Protein AF-A0A6C1E3Z1-F1 (afdb_monomer_lite)

Structure (mmCIF, N/CA/C/O backbone):
data_AF-A0A6C1E3Z1-F1
#
_entry.id   AF-A0A6C1E3Z1-F1
#
loop_
_atom_site.group_PDB
_atom_site.id
_atom_site.type_symbol
_atom_site.label_atom_id
_atom_site.label_alt_id
_atom_site.label_comp_id
_atom_site.label_asym_id
_atom_site.label_entity_id
_atom_site.label_seq_id
_atom_site.pdbx_PDB_ins_code
_atom_site.Cartn_x
_atom_site.Cartn_y
_atom_site.Cartn_z
_atom_site.occupancy
_atom_site.B_iso_or_equiv
_atom_site.auth_seq_id
_atom_site.auth_comp_id
_atom_site.auth_asym_id
_atom_site.auth_atom_id
_atom_site.pdbx_PDB_model_num
ATOM 1 N N . MET A 1 1 ? -4.375 -28.258 7.878 1.00 32.72 1 MET A N 1
ATOM 2 C CA . MET A 1 1 ? -5.030 -28.454 6.568 1.00 32.72 1 MET A CA 1
ATOM 3 C C . MET A 1 1 ? -4.868 -27.137 5.831 1.00 32.72 1 MET A C 1
ATOM 5 O O . MET A 1 1 ? -5.562 -26.192 6.166 1.00 32.72 1 MET A O 1
ATOM 9 N N . TYR A 1 2 ? -3.839 -27.027 4.990 1.00 33.44 2 TYR A N 1
ATOM 10 C CA . TYR A 1 2 ? -3.476 -25.780 4.311 1.00 33.44 2 TYR A CA 1
ATOM 11 C C . TYR A 1 2 ? -4.312 -25.644 3.038 1.00 33.44 2 TYR A C 1
ATOM 13 O O . TYR A 1 2 ? -4.366 -26.584 2.247 1.00 33.44 2 TYR A O 1
ATOM 21 N N . ILE A 1 3 ? -4.979 -24.505 2.865 1.00 37.47 3 ILE A N 1
ATOM 22 C CA . ILE A 1 3 ? -5.710 -24.176 1.640 1.00 37.47 3 ILE A CA 1
ATOM 23 C C . ILE A 1 3 ? -4.805 -23.243 0.832 1.00 37.47 3 ILE A C 1
ATOM 25 O O . ILE A 1 3 ? -4.654 -22.077 1.175 1.00 37.47 3 ILE A O 1
ATOM 29 N N . GLN A 1 4 ? -4.151 -23.779 -0.202 1.00 34.06 4 GLN A N 1
ATOM 30 C CA . GLN A 1 4 ? -3.426 -22.987 -1.198 1.00 34.06 4 GLN A CA 1
ATOM 31 C C . GLN A 1 4 ? -4.448 -22.321 -2.127 1.00 34.06 4 GLN A C 1
ATOM 33 O O . GLN A 1 4 ? -5.070 -23.002 -2.942 1.00 34.06 4 GLN A O 1
ATOM 38 N N . ASN A 1 5 ? -4.626 -21.006 -2.010 1.00 35.25 5 ASN A N 1
ATOM 39 C CA . ASN A 1 5 ? -5.404 -20.229 -2.973 1.00 35.25 5 ASN A CA 1
ATOM 40 C C . ASN A 1 5 ? -4.463 -19.709 -4.072 1.00 35.25 5 ASN A C 1
ATOM 42 O O . ASN A 1 5 ? -3.762 -18.721 -3.894 1.00 35.25 5 ASN A O 1
ATOM 46 N N . ASP A 1 6 ? -4.431 -20.424 -5.198 1.00 34.84 6 ASP A N 1
ATOM 47 C CA . ASP A 1 6 ? -3.667 -20.098 -6.411 1.00 34.84 6 ASP A CA 1
ATOM 48 C C . ASP A 1 6 ? -4.424 -19.016 -7.215 1.00 34.84 6 ASP A C 1
ATOM 50 O O . ASP A 1 6 ? -5.354 -19.324 -7.967 1.00 34.84 6 ASP A O 1
ATOM 54 N N . VAL A 1 7 ? -4.091 -17.732 -7.025 1.00 41.97 7 VAL A N 1
ATOM 55 C CA . VAL A 1 7 ? -4.679 -16.625 -7.805 1.00 41.97 7 VAL A CA 1
ATOM 56 C C . VAL A 1 7 ? -3.936 -16.499 -9.137 1.00 41.97 7 VAL A C 1
ATOM 58 O O . VAL A 1 7 ? -2.837 -15.959 -9.230 1.00 41.97 7 VAL A O 1
ATOM 61 N N . ARG A 1 8 ? -4.553 -17.029 -10.199 1.00 35.41 8 ARG A N 1
ATOM 62 C CA . ARG A 1 8 ? -4.007 -17.029 -11.564 1.00 35.41 8 ARG A CA 1
ATOM 63 C C . ARG A 1 8 ? -4.462 -15.802 -12.345 1.00 35.41 8 ARG A C 1
ATOM 65 O O . ARG A 1 8 ? -5.536 -15.823 -12.945 1.00 35.41 8 ARG A O 1
ATOM 72 N N . THR A 1 9 ? -3.615 -14.784 -12.441 1.00 45.78 9 THR A N 1
ATOM 73 C CA . THR A 1 9 ? -3.852 -13.659 -13.360 1.00 45.78 9 THR A CA 1
ATOM 74 C C . THR A 1 9 ? -3.074 -13.882 -14.658 1.00 45.78 9 THR A C 1
ATOM 76 O O . THR A 1 9 ? -1.846 -13.926 -14.674 1.00 45.78 9 THR A O 1
ATOM 79 N N . GLN A 1 10 ? -3.798 -14.091 -15.763 1.00 36.34 10 GLN A N 1
ATOM 80 C CA . GLN A 1 10 ? -3.224 -14.330 -17.091 1.00 36.34 10 GLN A CA 1
ATOM 81 C C . GLN A 1 10 ? -3.030 -12.999 -17.823 1.00 36.34 10 GLN A C 1
ATO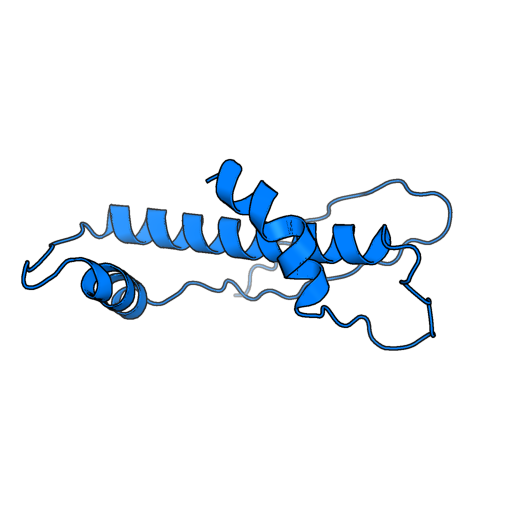M 83 O O . GLN A 1 10 ? -4.009 -12.347 -18.179 1.00 36.34 10 GLN A O 1
ATOM 88 N N . ILE A 1 11 ? -1.780 -12.624 -18.096 1.00 42.59 11 ILE A N 1
ATOM 89 C CA . ILE A 1 11 ? -1.441 -11.452 -18.911 1.00 42.59 11 ILE A CA 1
ATOM 90 C C . ILE A 1 11 ? -0.920 -11.946 -20.265 1.00 42.59 11 ILE A C 1
ATOM 92 O O . ILE A 1 11 ? 0.097 -12.636 -20.344 1.00 42.59 11 ILE A O 1
ATOM 96 N N . ASN A 1 12 ? -1.647 -11.643 -21.344 1.00 38.00 12 ASN A N 1
ATOM 97 C CA . ASN A 1 12 ? -1.237 -11.975 -22.708 1.00 38.00 12 ASN A CA 1
ATOM 98 C C . ASN A 1 12 ? -0.224 -10.939 -23.208 1.00 38.00 12 ASN A C 1
ATOM 100 O O . ASN A 1 12 ? -0.598 -9.942 -23.818 1.00 38.00 12 ASN A O 1
ATOM 104 N N . ALA A 1 13 ? 1.061 -11.212 -22.995 1.00 41.38 13 ALA A N 1
ATOM 105 C CA . ALA A 1 13 ? 2.144 -10.608 -23.759 1.00 41.38 13 ALA A CA 1
ATOM 106 C C . ALA A 1 13 ? 2.810 -11.704 -24.600 1.00 41.38 13 ALA A C 1
ATOM 108 O O . ALA A 1 13 ? 3.104 -12.803 -24.121 1.00 41.38 13 ALA A O 1
ATOM 109 N N . GLY A 1 14 ? 2.975 -11.442 -25.895 1.00 39.78 14 GLY A N 1
ATOM 110 C CA . GLY A 1 14 ? 3.571 -12.384 -26.829 1.00 39.78 14 GLY A CA 1
ATOM 111 C C . GLY A 1 14 ? 4.940 -12.875 -26.352 1.00 39.78 14 GLY A C 1
ATOM 112 O O . GLY A 1 14 ? 5.863 -12.092 -26.190 1.00 39.78 14 GLY A O 1
ATOM 113 N N . ARG A 1 15 ? 5.066 -14.204 -26.240 1.00 41.16 15 ARG A N 1
ATOM 114 C CA . ARG A 1 15 ? 6.328 -14.965 -26.264 1.00 41.16 15 ARG A CA 1
ATOM 115 C C . ARG A 1 15 ? 7.246 -14.863 -25.027 1.00 41.16 15 ARG A C 1
ATOM 117 O O . ARG A 1 15 ? 8.426 -14.586 -25.161 1.00 41.16 15 ARG A O 1
ATOM 124 N N . LYS A 1 16 ? 6.736 -15.273 -23.866 1.00 35.19 16 LYS A N 1
ATOM 125 C CA . LYS A 1 16 ? 7.285 -16.303 -22.945 1.00 35.19 16 LYS A CA 1
ATOM 126 C C . LYS A 1 16 ? 6.471 -16.209 -21.655 1.00 35.19 16 LYS A C 1
ATOM 128 O O . LYS A 1 16 ? 6.330 -15.138 -21.083 1.00 35.19 16 LYS A O 1
ATOM 133 N N . ARG A 1 17 ? 5.866 -17.323 -21.243 1.00 35.56 17 ARG A N 1
ATOM 134 C CA . ARG A 1 17 ? 5.101 -17.397 -19.994 1.00 35.56 17 ARG A CA 1
ATOM 135 C C . ARG A 1 17 ? 6.092 -17.566 -18.852 1.00 35.56 17 ARG A C 1
ATOM 137 O O . ARG A 1 17 ? 6.529 -18.685 -18.607 1.00 35.56 17 ARG A O 1
ATOM 144 N N . GLU A 1 18 ? 6.440 -16.477 -18.187 1.00 37.78 18 GLU A N 1
ATOM 145 C CA . GLU A 1 18 ? 7.117 -16.538 -16.895 1.00 37.78 18 GLU A CA 1
ATOM 146 C C . GLU A 1 18 ? 6.077 -16.296 -15.807 1.00 37.78 18 GLU A C 1
ATOM 148 O O . GLU A 1 18 ? 5.507 -15.216 -15.663 1.00 37.78 18 GLU A O 1
ATOM 153 N N . THR A 1 19 ? 5.747 -17.375 -15.102 1.00 36.66 19 THR A N 1
ATOM 154 C CA . THR A 1 19 ? 4.888 -17.348 -13.923 1.00 36.66 19 THR A CA 1
ATOM 155 C C . THR A 1 19 ? 5.732 -16.829 -12.769 1.00 36.66 19 THR A C 1
ATOM 157 O O . THR A 1 19 ? 6.493 -17.585 -12.173 1.00 36.66 19 THR A O 1
ATOM 160 N N . ILE A 1 20 ? 5.635 -15.535 -12.477 1.00 43.81 20 ILE A N 1
ATOM 161 C CA . ILE A 1 20 ? 6.240 -14.970 -11.271 1.00 43.81 20 ILE A CA 1
ATOM 162 C C . ILE A 1 20 ? 5.256 -15.234 -10.132 1.00 43.81 20 ILE A C 1
ATOM 164 O O . ILE A 1 20 ? 4.262 -14.526 -9.985 1.00 43.81 20 ILE A O 1
ATOM 168 N N . SER A 1 21 ? 5.496 -16.295 -9.361 1.00 39.91 21 SER A N 1
ATOM 169 C CA . SER A 1 21 ? 4.814 -16.486 -8.083 1.00 39.91 21 SER A CA 1
ATOM 170 C C . SER A 1 21 ? 5.434 -15.524 -7.075 1.00 39.91 21 SER A C 1
ATOM 172 O O . SER A 1 21 ? 6.527 -15.773 -6.563 1.00 39.91 21 SER A O 1
ATOM 174 N N . VAL A 1 22 ? 4.759 -14.413 -6.796 1.00 47.53 22 VAL A N 1
ATOM 175 C CA . VAL A 1 22 ? 5.077 -13.616 -5.613 1.00 47.53 22 VAL A CA 1
ATOM 176 C C . VAL A 1 22 ? 4.487 -14.376 -4.429 1.00 47.53 22 VAL A C 1
ATOM 178 O O . VAL A 1 22 ? 3.284 -14.333 -4.187 1.00 47.53 22 VAL A O 1
ATOM 181 N N . CYS A 1 23 ? 5.321 -15.151 -3.735 1.00 41.66 23 CYS A N 1
ATOM 182 C CA . CYS A 1 23 ? 4.948 -15.774 -2.469 1.00 41.66 23 CYS A CA 1
ATOM 183 C C . CYS A 1 23 ? 4.890 -14.683 -1.395 1.00 41.66 23 CYS A C 1
ATOM 185 O O . CYS A 1 23 ? 5.828 -14.519 -0.620 1.00 41.66 23 CYS A O 1
ATOM 187 N N . MET A 1 24 ? 3.815 -13.902 -1.381 1.00 49.94 24 MET A N 1
ATOM 188 C CA . MET A 1 24 ? 3.430 -13.158 -0.192 1.00 49.94 24 MET A CA 1
ATOM 189 C C . MET A 1 24 ? 2.572 -14.104 0.642 1.00 49.94 24 MET A C 1
ATOM 191 O O . MET A 1 24 ? 1.397 -14.306 0.345 1.00 49.94 24 MET A O 1
ATOM 195 N N . ASP A 1 25 ? 3.184 -14.741 1.647 1.00 51.94 25 ASP A N 1
ATOM 196 C CA . ASP A 1 25 ? 2.409 -15.268 2.776 1.00 51.94 25 ASP A CA 1
ATOM 197 C C . ASP A 1 25 ? 1.474 -14.146 3.254 1.00 51.94 25 ASP A C 1
ATOM 199 O O . ASP A 1 25 ? 1.898 -12.990 3.258 1.00 51.94 25 ASP A O 1
ATOM 203 N N . GLU A 1 26 ? 0.223 -14.468 3.611 1.00 58.44 26 GLU A N 1
ATOM 204 C CA . GLU A 1 26 ? -0.768 -13.511 4.139 1.00 58.44 26 GLU A CA 1
ATOM 205 C C . GLU A 1 26 ? -0.101 -12.612 5.196 1.00 58.44 26 GLU A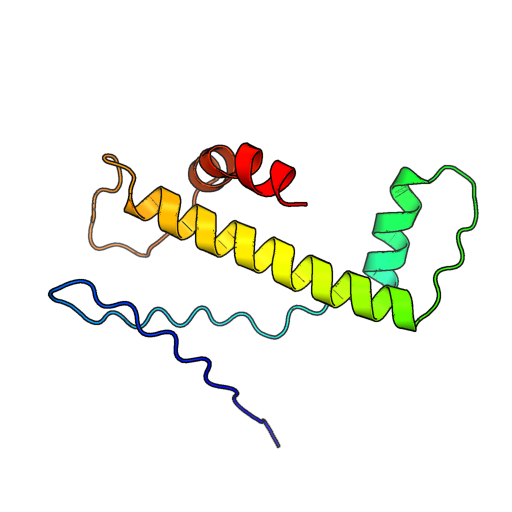 C 1
ATOM 207 O O . GLU A 1 26 ? 0.092 -13.011 6.349 1.00 58.44 26 GLU A O 1
ATOM 212 N N . MET A 1 27 ? 0.313 -11.404 4.797 1.00 62.31 27 MET A N 1
ATOM 213 C CA . MET A 1 27 ? 1.106 -10.514 5.640 1.00 62.31 27 MET A CA 1
ATOM 214 C C . MET A 1 27 ? 0.168 -9.710 6.533 1.00 62.31 27 MET A C 1
ATOM 216 O O . MET A 1 27 ? 0.147 -8.486 6.504 1.00 62.31 27 MET A O 1
ATOM 220 N N . MET A 1 28 ? -0.607 -10.397 7.370 1.00 74.00 28 MET A N 1
ATOM 221 C CA . MET A 1 28 ? -1.465 -9.708 8.321 1.00 74.00 28 MET A CA 1
ATOM 222 C C . MET A 1 28 ? -0.606 -9.103 9.433 1.00 74.00 28 MET A C 1
ATOM 224 O O . MET A 1 28 ? -0.190 -9.788 10.371 1.00 74.00 28 MET A O 1
ATOM 228 N N . LEU A 1 29 ? -0.357 -7.795 9.345 1.00 84.00 29 LEU A N 1
ATOM 229 C CA . LEU A 1 29 ? 0.190 -7.016 10.455 1.00 84.00 29 LEU A CA 1
ATOM 230 C C . LEU A 1 29 ? -0.627 -7.284 11.723 1.00 84.00 29 LEU A C 1
ATOM 232 O O . LEU A 1 29 ? -1.859 -7.271 11.684 1.00 84.00 29 LEU A O 1
ATOM 236 N N . SER A 1 30 ? 0.042 -7.521 12.855 1.00 89.88 30 SER A N 1
ATOM 237 C CA . SER A 1 30 ? -0.670 -7.785 14.107 1.00 89.88 30 SER A CA 1
ATOM 238 C C . SER A 1 30 ? -1.540 -6.590 14.499 1.00 89.88 30 SER A C 1
ATOM 240 O O . SER A 1 30 ? -1.227 -5.433 14.199 1.00 89.88 30 SER A O 1
ATOM 242 N N . LYS A 1 31 ? -2.649 -6.865 15.192 1.00 86.62 31 LYS A N 1
ATOM 243 C CA . LYS A 1 31 ? -3.563 -5.812 15.653 1.00 86.62 31 LYS A CA 1
ATOM 244 C C . LYS A 1 31 ? -2.832 -4.790 16.519 1.00 86.62 31 LYS A C 1
ATOM 246 O O . LYS A 1 31 ? -3.053 -3.591 16.384 1.00 86.62 31 LYS A O 1
ATOM 251 N N . GLU A 1 32 ? -1.934 -5.274 17.371 1.00 87.44 32 GLU A N 1
ATOM 252 C CA . GLU A 1 32 ? -1.110 -4.464 18.260 1.00 87.44 32 GLU A CA 1
ATOM 253 C C . GLU A 1 32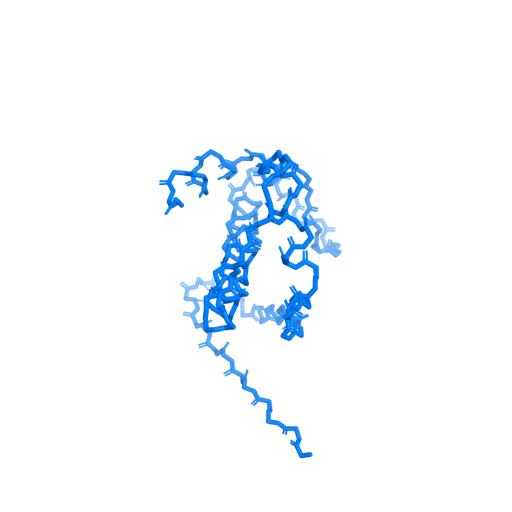 ? -0.205 -3.522 17.462 1.00 87.44 32 GLU A C 1
ATOM 255 O O . GLU A 1 32 ? -0.141 -2.337 17.777 1.00 87.44 32 GLU A O 1
ATOM 260 N N . ALA A 1 33 ? 0.429 -4.010 16.388 1.00 89.69 33 ALA A N 1
ATOM 261 C CA . ALA A 1 33 ? 1.283 -3.190 15.534 1.00 89.69 33 ALA A CA 1
ATOM 262 C C . ALA A 1 33 ? 0.493 -2.075 14.835 1.00 89.69 33 ALA A C 1
ATOM 264 O O . ALA A 1 33 ? 0.957 -0.940 14.769 1.00 89.69 33 ALA A O 1
ATOM 265 N N . ILE A 1 34 ? -0.720 -2.367 14.360 1.00 89.38 34 ILE A N 1
ATOM 266 C CA . ILE A 1 34 ? -1.583 -1.357 13.734 1.00 89.38 34 ILE A CA 1
ATOM 267 C C . ILE A 1 34 ? -2.003 -0.294 14.744 1.00 89.38 34 ILE A C 1
ATOM 269 O O . ILE A 1 34 ? -1.921 0.896 14.444 1.00 89.38 34 ILE A O 1
ATOM 273 N N . ILE A 1 35 ? -2.420 -0.695 15.947 1.00 87.50 35 ILE A N 1
ATOM 274 C CA . ILE A 1 35 ? -2.776 0.255 17.007 1.00 87.50 35 ILE A CA 1
ATOM 275 C C . ILE A 1 35 ? -1.576 1.147 17.341 1.00 87.50 35 ILE A C 1
ATOM 277 O O . ILE A 1 35 ? -1.742 2.363 17.445 1.00 87.50 35 ILE A O 1
ATOM 281 N N . GLU A 1 36 ? -0.381 0.568 17.463 1.00 88.00 36 GLU A N 1
ATOM 282 C CA . GLU A 1 36 ? 0.855 1.298 17.746 1.00 88.00 36 GLU A CA 1
ATOM 283 C C . GLU A 1 36 ? 1.159 2.326 16.642 1.00 88.00 36 GLU A C 1
ATOM 285 O O . GLU A 1 36 ? 1.299 3.514 16.931 1.00 88.00 36 GLU A O 1
ATOM 290 N N . ILE A 1 37 ? 1.176 1.904 15.370 1.00 88.69 37 ILE A N 1
ATOM 291 C CA . ILE A 1 37 ? 1.436 2.770 14.204 1.00 88.69 37 ILE A CA 1
ATOM 292 C C . ILE A 1 37 ? 0.428 3.923 14.139 1.00 88.69 37 ILE A C 1
ATOM 294 O O . ILE A 1 37 ? 0.804 5.080 13.947 1.00 88.69 37 ILE A O 1
ATOM 298 N N . LEU A 1 38 ? -0.860 3.631 14.329 1.00 86.12 38 LEU A N 1
ATOM 299 C CA . LEU A 1 38 ? -1.905 4.653 14.294 1.00 86.12 38 LEU A CA 1
ATOM 300 C C . LEU A 1 38 ? -1.796 5.612 15.483 1.00 86.12 38 LEU A C 1
ATOM 302 O O . LEU A 1 38 ? -2.096 6.797 15.350 1.00 86.12 38 LEU A O 1
ATOM 306 N N . SER A 1 39 ? -1.348 5.138 16.643 1.00 84.94 39 SER A N 1
ATOM 307 C CA . SER A 1 39 ? -1.224 5.963 17.849 1.00 84.94 39 SER A CA 1
ATOM 308 C C . SER A 1 39 ? -0.042 6.934 17.788 1.00 84.94 39 SER A C 1
ATOM 310 O O . SER A 1 39 ? -0.125 8.012 18.376 1.00 84.94 39 SER A O 1
ATOM 312 N N . GLN A 1 40 ? 1.014 6.622 17.024 1.00 83.75 40 GLN A N 1
ATOM 313 C CA . GLN A 1 40 ? 2.207 7.476 16.888 1.00 83.75 40 GLN A CA 1
ATOM 314 C C . GLN A 1 40 ? 1.892 8.898 16.395 1.00 83.75 40 GLN A C 1
ATOM 316 O O . GLN A 1 40 ? 2.524 9.856 16.836 1.00 83.75 40 GLN A O 1
ATOM 321 N N . ASN A 1 41 ? 0.893 9.056 15.522 1.00 76.12 41 ASN A N 1
ATOM 322 C CA . ASN A 1 41 ? 0.567 10.346 14.901 1.00 76.12 41 ASN A CA 1
ATOM 323 C C . ASN A 1 41 ? -0.557 11.122 15.608 1.00 76.12 41 ASN A C 1
ATOM 325 O O . ASN A 1 41 ? -0.855 12.256 15.237 1.00 76.12 41 ASN A O 1
ATOM 329 N N . ASN A 1 42 ? -1.195 10.542 16.628 1.00 67.19 42 ASN A N 1
ATOM 330 C CA . ASN A 1 42 ? -2.450 11.066 17.175 1.00 67.19 42 ASN A CA 1
ATOM 331 C C . ASN A 1 42 ? -2.303 11.958 18.421 1.00 67.19 42 ASN A C 1
ATOM 333 O O . ASN A 1 42 ? -3.303 12.423 18.986 1.00 67.19 42 ASN A O 1
ATOM 337 N N . GLY A 1 43 ? -1.065 12.259 18.830 1.00 60.19 43 GLY A N 1
ATOM 338 C CA . GLY A 1 43 ? -0.786 12.985 20.070 1.00 60.19 43 GLY A CA 1
ATOM 339 C C . GLY A 1 43 ? -1.354 12.246 21.286 1.00 60.19 43 GLY A C 1
ATOM 340 O O . GLY A 1 43 ? -1.826 11.122 21.179 1.00 60.19 43 GLY A O 1
ATOM 341 N N . SER A 1 44 ? -1.339 12.863 22.464 1.00 56.03 44 SER A N 1
ATOM 342 C CA . SER A 1 44 ? -1.682 12.259 23.768 1.00 56.03 44 SER A CA 1
ATOM 343 C C . SER A 1 44 ? -3.134 11.748 23.935 1.00 56.03 44 SER A C 1
ATOM 345 O O . SER A 1 44 ? -3.617 11.602 25.060 1.00 56.03 44 SER A O 1
ATOM 347 N N . LYS A 1 45 ? -3.877 11.525 22.848 1.00 65.00 45 LYS A N 1
ATOM 348 C CA . LYS A 1 45 ? -5.247 11.022 22.841 1.00 65.00 45 LYS A CA 1
ATOM 349 C C . LYS A 1 45 ? -5.238 9.497 22.781 1.00 65.00 45 LYS A C 1
ATOM 351 O O . LYS A 1 45 ? -4.837 8.906 21.787 1.00 65.00 45 LYS A O 1
ATOM 356 N N . ASN A 1 46 ? -5.767 8.870 23.830 1.00 67.12 46 ASN A N 1
ATOM 357 C CA . ASN A 1 46 ? -6.117 7.451 23.812 1.00 67.12 46 ASN A CA 1
ATOM 358 C C . ASN A 1 46 ? -7.252 7.220 22.804 1.00 67.12 46 ASN A C 1
ATOM 360 O O . ASN A 1 46 ? -8.426 7.414 23.128 1.00 67.12 46 ASN A O 1
ATOM 364 N N . ILE A 1 47 ? -6.904 6.831 21.581 1.00 74.31 47 ILE A N 1
ATOM 365 C CA . ILE A 1 47 ? -7.877 6.420 20.572 1.00 74.31 47 ILE A CA 1
ATOM 366 C C . ILE A 1 47 ? -8.245 4.963 20.829 1.00 74.31 47 ILE A C 1
ATOM 368 O O . ILE A 1 47 ? -7.384 4.105 20.990 1.00 74.31 47 ILE A O 1
ATOM 372 N N . LYS A 1 48 ? -9.549 4.688 20.869 1.00 83.25 48 LYS A N 1
ATOM 373 C CA . LYS A 1 48 ? -10.083 3.327 20.881 1.00 83.25 48 LYS A CA 1
ATOM 374 C C . LYS A 1 48 ? -10.579 3.007 19.480 1.00 83.25 48 LYS A C 1
ATOM 376 O O . LYS A 1 48 ? -11.479 3.681 18.988 1.00 83.25 48 LYS A O 1
ATOM 381 N N . ILE A 1 49 ? -9.988 1.996 18.858 1.00 85.12 49 ILE A N 1
ATOM 382 C CA . ILE A 1 49 ? -10.365 1.512 17.529 1.00 85.12 49 ILE A CA 1
ATOM 383 C C . ILE A 1 49 ? -11.124 0.202 17.726 1.00 85.12 49 ILE A C 1
ATOM 385 O O . ILE A 1 49 ? -10.678 -0.661 18.479 1.00 85.12 49 ILE A O 1
ATOM 389 N N . ALA A 1 50 ? -12.290 0.072 17.097 1.00 91.62 50 ALA A N 1
ATOM 390 C CA . ALA A 1 50 ? -13.063 -1.163 17.153 1.00 91.62 50 ALA A CA 1
ATOM 391 C C . ALA A 1 50 ? -12.347 -2.290 16.391 1.00 91.62 50 ALA A C 1
ATOM 393 O O . ALA A 1 50 ? -11.718 -2.046 15.363 1.00 91.62 50 ALA A O 1
ATOM 394 N N . ASP A 1 51 ? -12.490 -3.531 16.860 1.00 88.88 51 ASP A N 1
ATOM 395 C CA . ASP A 1 51 ? -11.843 -4.704 16.258 1.00 88.88 51 ASP A CA 1
ATOM 396 C C . ASP A 1 51 ? -12.164 -4.879 14.767 1.00 88.88 51 ASP A C 1
ATOM 398 O O . ASP A 1 51 ? -11.282 -5.206 13.977 1.00 88.88 51 ASP A O 1
ATOM 402 N N . GLU A 1 52 ? -13.410 -4.625 14.366 1.00 93.00 52 GLU A N 1
ATOM 403 C CA . GLU A 1 52 ? -13.839 -4.680 12.963 1.00 93.00 52 GLU A CA 1
ATOM 404 C C . GLU A 1 52 ? -13.119 -3.647 12.086 1.00 93.00 52 GLU A C 1
ATOM 406 O O . GLU A 1 52 ? -12.790 -3.924 10.934 1.00 93.00 52 GLU A O 1
ATOM 411 N N . VAL A 1 53 ? -12.806 -2.475 12.646 1.00 92.75 53 VAL A N 1
ATOM 412 C CA . VAL A 1 53 ? -12.063 -1.421 11.951 1.00 92.75 53 VAL A CA 1
ATOM 413 C C . VAL A 1 53 ? -10.601 -1.820 11.803 1.00 92.75 53 VAL A C 1
ATOM 415 O O . VAL A 1 53 ? -10.025 -1.602 10.743 1.00 92.75 53 VAL A O 1
ATOM 418 N N . ILE A 1 54 ? -10.013 -2.474 12.810 1.00 91.00 54 ILE A N 1
ATOM 419 C CA . ILE A 1 54 ? -8.646 -3.004 12.714 1.00 91.00 54 ILE A CA 1
ATOM 420 C C . ILE A 1 54 ? -8.547 -4.032 11.580 1.00 91.00 54 ILE A C 1
ATOM 422 O O . ILE A 1 54 ? -7.619 -3.949 10.782 1.00 91.00 54 ILE A O 1
ATOM 426 N N . LEU A 1 55 ? -9.521 -4.941 11.455 1.00 90.31 55 LEU A N 1
ATOM 427 C CA . LEU A 1 55 ? -9.562 -5.914 10.354 1.00 90.31 55 LEU A CA 1
ATOM 428 C C . LEU A 1 55 ? -9.646 -5.232 8.978 1.00 90.31 55 LEU A C 1
ATOM 430 O O . LEU A 1 55 ? -8.994 -5.661 8.027 1.00 90.31 55 LEU A O 1
ATOM 434 N N . MET A 1 56 ? -10.429 -4.155 8.861 1.00 92.62 56 MET A N 1
ATOM 435 C CA . MET A 1 56 ? -10.504 -3.379 7.619 1.00 92.62 56 MET A CA 1
ATOM 436 C C . MET A 1 56 ? -9.183 -2.670 7.302 1.00 92.62 56 MET A C 1
ATOM 438 O O . MET A 1 56 ? -8.769 -2.659 6.146 1.00 92.62 56 MET A O 1
ATOM 442 N N . ILE A 1 57 ? -8.504 -2.122 8.313 1.00 92.56 57 ILE A N 1
ATOM 443 C CA . ILE A 1 57 ? -7.197 -1.469 8.149 1.00 92.56 57 ILE A CA 1
ATOM 444 C C . ILE A 1 57 ? -6.124 -2.484 7.749 1.00 92.56 57 ILE A C 1
ATOM 446 O O . ILE A 1 57 ? -5.324 -2.178 6.873 1.00 92.56 57 ILE A O 1
ATOM 450 N N . GLN A 1 58 ? -6.125 -3.690 8.330 1.00 91.44 58 GLN A N 1
ATOM 451 C CA . GLN A 1 58 ? -5.234 -4.779 7.908 1.00 91.44 58 GLN A CA 1
ATOM 452 C C . GLN A 1 58 ? -5.380 -5.042 6.411 1.00 91.44 58 GLN A C 1
ATOM 454 O O . GLN A 1 58 ? -4.417 -4.910 5.665 1.00 91.44 58 GLN A O 1
ATOM 459 N N . LYS A 1 59 ? -6.614 -5.288 5.959 1.00 91.44 59 LYS A N 1
ATOM 460 C CA . LYS A 1 59 ? -6.891 -5.546 4.544 1.00 91.44 59 LYS A CA 1
ATOM 461 C C . LYS A 1 59 ? -6.516 -4.368 3.641 1.00 91.44 59 LYS A C 1
ATOM 463 O O . LYS A 1 59 ? -6.061 -4.568 2.521 1.00 91.44 59 LYS A O 1
ATOM 468 N N . TYR A 1 60 ? -6.729 -3.141 4.107 1.00 92.50 60 TYR A N 1
ATOM 469 C CA . TYR A 1 60 ? -6.329 -1.943 3.375 1.00 92.50 60 TYR A CA 1
ATOM 470 C C . TYR A 1 60 ? -4.804 -1.846 3.220 1.00 92.50 60 TYR A C 1
ATOM 472 O O . TYR A 1 60 ? -4.325 -1.541 2.132 1.00 92.50 60 TYR A O 1
ATOM 480 N N . LEU A 1 61 ? -4.041 -2.136 4.280 1.00 92.38 61 LEU A N 1
ATOM 481 C CA . LEU A 1 61 ? -2.577 -2.155 4.232 1.00 92.38 61 LEU A CA 1
ATOM 482 C C . LEU A 1 61 ? -2.051 -3.263 3.316 1.00 92.38 61 LEU A C 1
ATOM 484 O O . LEU A 1 61 ? -1.105 -3.011 2.573 1.00 92.38 61 LEU A O 1
ATOM 488 N N . ASP A 1 62 ? -2.685 -4.437 3.315 1.00 90.25 62 ASP A N 1
ATOM 489 C CA . ASP A 1 62 ? -2.335 -5.529 2.399 1.00 90.25 62 ASP A CA 1
ATOM 490 C C . ASP A 1 62 ? -2.465 -5.071 0.939 1.00 90.25 62 ASP A C 1
ATOM 492 O O . ASP A 1 62 ? -1.514 -5.181 0.166 1.00 90.25 62 ASP A O 1
ATOM 496 N N . ILE A 1 63 ? -3.603 -4.457 0.589 1.00 91.25 63 ILE A N 1
ATOM 497 C CA . ILE A 1 63 ? -3.851 -3.917 -0.756 1.00 91.25 63 ILE A CA 1
ATOM 498 C C . ILE A 1 63 ? -2.852 -2.803 -1.093 1.00 91.25 63 ILE A C 1
ATOM 500 O O . ILE A 1 63 ? -2.331 -2.762 -2.203 1.00 91.25 63 ILE A O 1
ATOM 504 N N . PHE A 1 64 ? -2.554 -1.904 -0.151 1.00 92.25 64 PHE A N 1
ATOM 505 C CA . PHE A 1 64 ? -1.587 -0.826 -0.373 1.00 92.25 64 PHE A CA 1
ATOM 506 C C . PHE A 1 64 ? -0.196 -1.357 -0.723 1.00 92.25 64 PHE A C 1
ATOM 508 O O . PHE A 1 64 ? 0.434 -0.874 -1.662 1.00 92.25 64 PHE A O 1
ATOM 515 N N . ILE A 1 65 ? 0.287 -2.340 0.040 1.00 91.88 65 ILE A N 1
ATOM 516 C CA . ILE A 1 65 ? 1.615 -2.927 -0.150 1.00 91.88 65 ILE A CA 1
ATOM 517 C C . ILE A 1 65 ? 1.654 -3.721 -1.459 1.00 91.88 65 ILE A C 1
ATOM 519 O O . ILE A 1 65 ? 2.628 -3.609 -2.207 1.00 91.88 65 ILE A O 1
ATOM 523 N N . GLU A 1 66 ? 0.597 -4.478 -1.762 1.00 91.38 66 GLU A N 1
ATOM 524 C CA . GLU A 1 66 ? 0.467 -5.212 -3.020 1.00 91.38 66 GLU A CA 1
ATOM 525 C C . GLU A 1 66 ? 0.486 -4.261 -4.227 1.00 91.38 66 GLU A C 1
ATOM 527 O O . GLU A 1 66 ? 1.283 -4.448 -5.146 1.00 91.38 66 GLU A O 1
ATOM 532 N N . GLU A 1 67 ? -0.302 -3.183 -4.202 1.00 92.75 67 GLU A N 1
ATOM 533 C CA . GLU A 1 67 ? -0.320 -2.172 -5.266 1.00 92.75 67 GLU A CA 1
ATOM 534 C C . GLU A 1 67 ? 1.030 -1.466 -5.412 1.00 92.75 67 GLU A C 1
ATOM 536 O O . GLU A 1 67 ? 1.514 -1.273 -6.531 1.00 92.75 67 GLU A O 1
ATOM 541 N N . ALA A 1 68 ? 1.682 -1.118 -4.299 1.00 92.81 68 ALA A N 1
ATOM 542 C CA . ALA A 1 68 ? 3.016 -0.529 -4.324 1.00 92.81 68 ALA A CA 1
ATOM 543 C C . ALA A 1 68 ? 4.030 -1.466 -4.999 1.00 92.81 68 ALA A C 1
ATOM 545 O O . ALA A 1 68 ? 4.808 -1.023 -5.849 1.00 92.81 68 ALA A O 1
ATOM 546 N N . ALA A 1 69 ? 4.004 -2.761 -4.668 1.00 91.19 69 ALA A N 1
ATOM 547 C CA . ALA A 1 69 ? 4.902 -3.762 -5.235 1.00 91.19 69 ALA A CA 1
ATOM 548 C C . ALA A 1 69 ? 4.616 -4.026 -6.721 1.00 91.19 69 ALA A C 1
ATOM 550 O O . ALA A 1 69 ? 5.540 -4.003 -7.535 1.00 91.19 69 ALA A O 1
ATOM 551 N N . LEU A 1 70 ? 3.348 -4.224 -7.097 1.00 91.62 70 LEU A N 1
ATOM 552 C CA . LEU A 1 70 ? 2.936 -4.484 -8.479 1.00 91.62 70 LEU A CA 1
ATOM 553 C C . LEU A 1 70 ? 3.238 -3.299 -9.397 1.00 91.62 70 LEU A C 1
ATOM 555 O O . LEU A 1 70 ? 3.752 -3.487 -10.501 1.00 91.62 70 LEU A O 1
ATOM 559 N N . ARG A 1 71 ? 2.978 -2.070 -8.941 1.00 92.75 71 ARG A N 1
ATOM 560 C CA . ARG A 1 71 ? 3.278 -0.865 -9.722 1.00 92.75 71 ARG A CA 1
ATOM 561 C C . ARG A 1 71 ? 4.777 -0.611 -9.819 1.00 92.75 71 ARG A C 1
ATOM 563 O O . ARG A 1 71 ? 5.236 -0.236 -10.893 1.00 92.75 71 ARG A O 1
ATOM 570 N N . SER A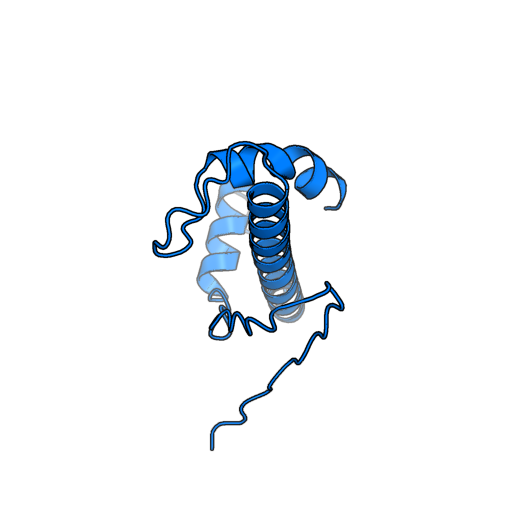 1 72 ? 5.545 -0.872 -8.759 1.00 91.62 72 SER A N 1
ATOM 571 C CA . SER A 1 72 ? 7.015 -0.791 -8.810 1.00 91.62 72 SER A CA 1
ATOM 572 C C . SER A 1 72 ? 7.589 -1.823 -9.786 1.00 91.62 72 SER A C 1
ATOM 574 O O . SER A 1 72 ? 8.421 -1.488 -10.623 1.00 91.62 72 SER A O 1
ATOM 576 N N . LEU A 1 73 ? 7.079 -3.058 -9.758 1.00 90.69 73 LEU A N 1
ATOM 577 C CA . LEU A 1 73 ? 7.413 -4.120 -10.711 1.00 90.69 73 LEU A CA 1
ATOM 578 C C . LEU A 1 73 ? 7.107 -3.719 -12.155 1.00 90.69 73 LEU A C 1
ATOM 580 O O . LEU A 1 73 ? 7.924 -3.952 -13.044 1.00 90.69 73 LEU A O 1
ATOM 584 N N . GLN A 1 74 ? 5.943 -3.121 -12.398 1.00 89.12 74 GLN A N 1
ATOM 585 C CA . GLN A 1 74 ? 5.559 -2.671 -13.733 1.00 89.12 74 GLN A CA 1
ATOM 586 C C . GLN A 1 74 ? 6.433 -1.501 -14.208 1.00 89.12 74 GLN A C 1
ATOM 588 O O . GLN A 1 74 ? 6.971 -1.543 -15.309 1.00 89.12 74 GLN A O 1
ATOM 593 N N . SER A 1 75 ? 6.649 -0.512 -13.341 1.00 88.31 75 SER A N 1
ATOM 594 C CA . SER A 1 75 ? 7.535 0.634 -13.577 1.00 88.31 75 SER A CA 1
ATOM 595 C C . SER A 1 75 ? 8.967 0.206 -13.910 1.00 88.31 75 SER A C 1
ATOM 597 O O . SER A 1 75 ? 9.582 0.762 -14.818 1.00 88.31 75 SER A O 1
ATOM 599 N N . HIS A 1 76 ? 9.482 -0.820 -13.228 1.00 87.12 76 HIS A N 1
ATOM 600 C CA . HIS A 1 76 ? 10.791 -1.396 -13.522 1.00 87.12 76 HIS A CA 1
ATOM 601 C C . HIS A 1 76 ? 10.822 -2.029 -14.918 1.00 87.12 76 HIS A C 1
ATOM 603 O O . HIS A 1 76 ? 11.733 -1.756 -15.688 1.00 87.12 76 HIS A O 1
ATOM 609 N N . LYS A 1 77 ? 9.809 -2.827 -15.285 1.00 85.44 77 LYS A N 1
ATOM 610 C CA . LYS A 1 77 ? 9.726 -3.488 -16.603 1.00 85.44 77 LYS A CA 1
ATOM 611 C C . LYS A 1 77 ? 9.601 -2.515 -17.772 1.00 85.44 77 LYS A C 1
ATOM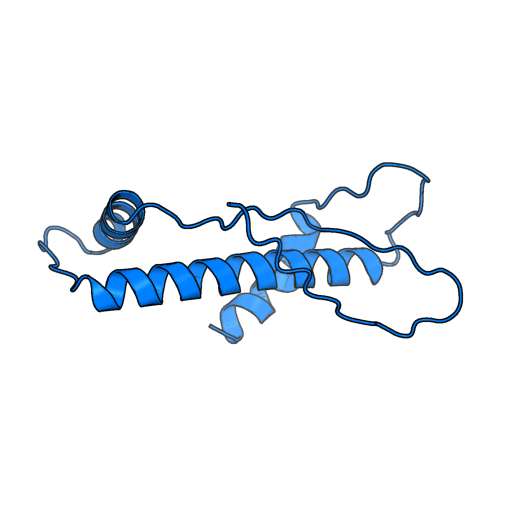 613 O O . LYS A 1 77 ? 10.099 -2.806 -18.855 1.00 85.44 77 LYS A O 1
ATOM 618 N N . ASP A 1 78 ? 8.931 -1.389 -17.558 1.00 84.38 78 ASP A N 1
ATOM 619 C CA . ASP A 1 78 ? 8.727 -0.368 -18.586 1.00 84.38 78 ASP A CA 1
ATOM 620 C C . ASP A 1 78 ? 9.919 0.601 -18.695 1.00 84.38 78 ASP A C 1
ATOM 622 O O . ASP A 1 78 ? 9.985 1.411 -19.624 1.00 84.38 78 ASP A O 1
ATOM 626 N N . SER A 1 79 ? 10.872 0.529 -17.758 1.00 79.31 79 SER A N 1
ATOM 627 C CA . SER A 1 79 ? 12.054 1.384 -17.756 1.00 79.31 79 SER A CA 1
ATOM 628 C C . SER A 1 79 ? 13.013 1.000 -18.891 1.00 79.31 79 SER A C 1
ATOM 630 O O . SER A 1 79 ? 13.401 -0.163 -19.004 1.00 79.31 79 SER A O 1
ATOM 632 N N . PRO A 1 80 ? 13.494 1.962 -19.697 1.00 68.56 80 PRO A N 1
ATOM 633 C CA . PRO A 1 80 ? 14.504 1.701 -20.725 1.00 68.56 80 PRO A CA 1
ATOM 634 C C . PRO A 1 80 ? 15.865 1.287 -20.141 1.00 68.56 80 PRO A C 1
ATOM 636 O O . PRO A 1 80 ? 16.713 0.785 -20.874 1.00 68.56 80 PRO A O 1
ATOM 639 N N . GLU A 1 81 ? 16.075 1.498 -18.838 1.00 68.31 81 GLU A N 1
ATOM 640 C CA . GLU A 1 81 ? 17.273 1.087 -18.095 1.00 68.31 81 GLU A CA 1
ATOM 641 C C . GLU A 1 81 ? 17.170 -0.335 -17.525 1.00 68.31 81 GLU A C 1
ATOM 643 O O . GLU A 1 81 ? 18.125 -0.811 -16.911 1.00 68.31 81 GLU A O 1
ATOM 648 N N . ALA A 1 82 ? 16.036 -1.021 -17.718 1.00 62.50 82 ALA A N 1
ATOM 649 C CA . ALA A 1 82 ? 15.881 -2.425 -17.364 1.00 62.50 82 ALA A CA 1
ATOM 650 C C . ALA A 1 82 ? 16.722 -3.287 -18.313 1.00 62.50 82 ALA A C 1
ATOM 652 O O . ALA A 1 82 ? 16.242 -3.862 -19.290 1.00 62.50 82 ALA A O 1
ATOM 653 N N . HIS A 1 83 ? 18.024 -3.332 -18.053 1.00 56.78 83 HIS A N 1
ATOM 654 C CA . HIS A 1 83 ? 18.894 -4.317 -18.659 1.00 56.78 83 HIS A CA 1
ATOM 655 C C . HIS A 1 83 ? 18.499 -5.686 -18.105 1.00 56.78 83 HIS A C 1
ATOM 657 O O . HIS A 1 83 ? 18.687 -5.972 -16.925 1.00 56.78 83 HIS A O 1
ATOM 663 N N . ASP A 1 84 ? 17.921 -6.508 -18.982 1.00 59.56 84 ASP A N 1
ATOM 664 C CA . ASP A 1 84 ? 17.658 -7.935 -18.790 1.00 59.56 84 ASP A CA 1
ATOM 665 C C . ASP A 1 84 ? 18.997 -8.683 -18.682 1.00 59.56 84 ASP A C 1
ATOM 667 O O . ASP A 1 84 ? 19.436 -9.382 -19.594 1.00 59.56 84 ASP A O 1
ATOM 671 N N . ASP A 1 85 ? 19.717 -8.444 -17.589 1.00 56.91 85 ASP A N 1
ATOM 672 C CA . ASP A 1 85 ? 21.070 -8.945 -17.376 1.00 56.91 85 ASP A CA 1
ATOM 673 C C . ASP A 1 85 ? 21.025 -10.331 -16.721 1.00 56.91 85 ASP A C 1
ATOM 675 O O . ASP A 1 85 ? 21.755 -10.600 -15.779 1.00 56.91 85 ASP A O 1
ATOM 679 N N . GLY A 1 86 ? 20.097 -11.202 -17.150 1.00 58.03 86 GLY A N 1
ATOM 680 C CA . GLY A 1 86 ? 19.978 -12.624 -16.768 1.00 58.03 86 GLY A CA 1
ATOM 681 C C . GLY A 1 86 ? 19.983 -12.962 -15.266 1.00 58.03 86 GLY A C 1
ATOM 682 O O . GLY A 1 86 ? 20.083 -14.137 -14.904 1.00 58.03 86 GLY A O 1
ATOM 683 N N . GLY A 1 87 ? 19.929 -11.952 -14.402 1.00 63.78 87 GLY A N 1
ATOM 684 C CA . GLY A 1 87 ? 20.090 -12.038 -12.964 1.00 63.78 87 GLY A CA 1
ATOM 685 C C . GLY A 1 87 ? 18.753 -12.112 -12.234 1.00 63.78 87 GLY A C 1
ATOM 686 O O . GLY A 1 87 ? 17.687 -12.045 -12.850 1.00 63.78 87 GLY A O 1
ATOM 687 N N . PRO A 1 88 ? 18.788 -12.268 -10.901 1.00 66.31 88 PRO A N 1
ATOM 688 C CA . PRO A 1 88 ? 17.584 -12.194 -10.093 1.00 66.31 88 PRO A CA 1
ATOM 689 C C . PRO A 1 88 ? 16.934 -10.818 -10.257 1.00 66.31 88 PRO A C 1
ATOM 691 O O . PRO A 1 88 ? 17.601 -9.793 -10.143 1.00 66.31 88 PRO A O 1
ATOM 694 N N . PHE A 1 89 ? 15.627 -10.808 -10.500 1.00 73.25 89 PHE A N 1
ATOM 695 C CA . PHE A 1 89 ? 14.834 -9.587 -10.516 1.00 73.25 89 PHE A CA 1
ATOM 696 C C . PHE A 1 89 ? 14.839 -8.942 -9.119 1.00 73.25 89 PHE A C 1
ATOM 698 O O . PHE A 1 89 ? 14.403 -9.571 -8.152 1.00 73.25 89 PHE A O 1
ATOM 705 N N . GLU A 1 90 ? 15.308 -7.699 -9.015 1.00 82.75 90 GLU A N 1
ATOM 706 C CA . GLU A 1 90 ? 15.405 -6.955 -7.756 1.00 82.75 90 GLU A CA 1
ATOM 707 C C . GLU A 1 90 ? 14.778 -5.564 -7.915 1.00 82.75 90 GLU A C 1
ATOM 709 O O . GLU A 1 90 ? 15.156 -4.793 -8.796 1.00 82.75 90 GLU A O 1
ATOM 714 N N . LEU A 1 91 ? 13.804 -5.244 -7.055 1.00 85.81 91 LEU A N 1
ATOM 715 C CA . LEU A 1 91 ? 13.214 -3.907 -6.988 1.00 85.81 91 LEU A CA 1
ATOM 716 C C . LEU A 1 91 ? 14.141 -2.971 -6.222 1.00 85.81 91 LEU A C 1
ATOM 718 O O . LEU A 1 91 ? 14.552 -3.265 -5.099 1.00 85.81 91 LEU A O 1
ATOM 722 N N . SER A 1 92 ? 14.400 -1.805 -6.801 1.00 87.56 92 SER A N 1
ATOM 723 C CA . SER A 1 92 ? 15.152 -0.735 -6.157 1.00 87.56 92 SER A CA 1
ATOM 724 C C . SER A 1 92 ? 14.220 0.350 -5.608 1.00 87.56 92 SER A C 1
ATOM 726 O O . SER A 1 92 ? 13.054 0.458 -5.992 1.00 87.56 92 SER A O 1
ATOM 728 N N . HIS A 1 93 ? 14.746 1.222 -4.744 1.00 89.44 93 HIS A N 1
ATOM 729 C CA . HIS A 1 93 ? 14.009 2.401 -4.269 1.00 89.44 93 HIS A CA 1
ATOM 730 C C . HIS A 1 93 ? 13.549 3.322 -5.418 1.00 89.44 93 HIS A C 1
ATOM 732 O O . HIS A 1 93 ? 12.493 3.938 -5.304 1.00 89.44 93 HIS A O 1
ATOM 738 N N . LEU A 1 94 ? 14.280 3.364 -6.542 1.00 89.94 94 LEU A N 1
ATOM 739 C CA . LEU A 1 94 ? 13.915 4.158 -7.722 1.00 89.94 94 LEU A CA 1
ATOM 740 C C . LEU A 1 94 ? 12.589 3.699 -8.339 1.00 89.94 94 LEU A C 1
ATOM 742 O O . LEU A 1 94 ? 11.816 4.518 -8.832 1.00 89.94 94 LEU A O 1
ATOM 746 N N . ASP A 1 95 ? 12.305 2.398 -8.304 1.00 89.50 95 ASP A N 1
ATOM 747 C CA . ASP A 1 95 ? 11.071 1.844 -8.865 1.00 89.50 95 ASP A CA 1
ATOM 748 C C . ASP A 1 95 ? 9.849 2.294 -8.055 1.00 89.50 95 ASP A C 1
ATOM 750 O O . ASP A 1 95 ? 8.816 2.643 -8.634 1.00 89.50 95 ASP A O 1
ATOM 754 N N . LEU A 1 96 ? 10.013 2.385 -6.730 1.00 91.06 96 LEU A N 1
ATOM 755 C CA . LEU A 1 96 ? 9.009 2.915 -5.813 1.00 91.06 96 LEU A CA 1
ATOM 756 C C . LEU A 1 96 ? 8.839 4.434 -5.971 1.00 91.06 96 LEU A C 1
ATOM 758 O O . LEU A 1 96 ? 7.712 4.920 -6.051 1.00 91.06 96 LEU A O 1
ATOM 762 N N . GLU A 1 97 ? 9.934 5.195 -6.067 1.00 93.81 97 GLU A N 1
ATOM 763 C CA . GLU A 1 97 ? 9.898 6.656 -6.252 1.00 93.81 97 GLU A CA 1
ATOM 764 C C . GLU A 1 97 ? 9.160 7.072 -7.530 1.00 93.81 97 GLU A C 1
ATOM 766 O O . GLU A 1 97 ? 8.423 8.059 -7.527 1.00 93.81 97 GLU A O 1
ATOM 771 N N . ARG A 1 98 ? 9.292 6.298 -8.615 1.00 92.38 98 ARG A N 1
ATOM 772 C CA . ARG A 1 98 ? 8.566 6.560 -9.867 1.00 92.38 98 ARG A CA 1
ATOM 773 C C . ARG A 1 98 ? 7.049 6.430 -9.715 1.00 92.38 98 ARG A C 1
ATOM 775 O O . ARG A 1 98 ? 6.320 7.124 -10.421 1.00 92.38 98 ARG A O 1
ATOM 782 N N . ILE A 1 99 ? 6.569 5.560 -8.821 1.00 94.00 99 ILE A N 1
ATOM 783 C CA . ILE A 1 99 ? 5.132 5.269 -8.679 1.00 94.00 99 ILE A CA 1
ATOM 784 C C . ILE A 1 99 ? 4.486 5.912 -7.456 1.00 94.00 99 ILE A C 1
ATOM 786 O O . ILE A 1 99 ? 3.263 6.030 -7.430 1.00 94.00 99 ILE A O 1
ATOM 790 N N . VAL A 1 100 ? 5.267 6.373 -6.472 1.00 92.75 100 VAL A N 1
ATOM 791 C CA . VAL A 1 100 ? 4.738 6.847 -5.182 1.00 92.75 100 VAL A CA 1
ATOM 792 C C . VAL A 1 100 ? 3.765 8.014 -5.345 1.00 92.75 100 VAL A C 1
ATOM 794 O O . VAL A 1 100 ? 2.746 8.060 -4.667 1.00 92.75 100 VAL A O 1
ATOM 797 N N . GLY A 1 101 ? 4.024 8.923 -6.290 1.00 94.19 101 GLY A N 1
ATOM 798 C CA . GLY A 1 101 ? 3.132 10.051 -6.559 1.00 94.19 101 GLY A CA 1
ATOM 799 C C . GLY A 1 101 ? 1.743 9.609 -7.023 1.00 94.19 101 GLY A C 1
ATOM 800 O O . GLY A 1 101 ? 0.751 10.136 -6.536 1.00 94.19 101 GLY A O 1
ATOM 801 N N . LEU A 1 102 ? 1.669 8.621 -7.922 1.00 91.56 102 LEU A N 1
ATOM 802 C CA . LEU A 1 102 ? 0.398 8.063 -8.401 1.00 91.56 102 LEU A CA 1
ATOM 803 C C . LEU A 1 102 ? -0.263 7.186 -7.335 1.00 91.56 102 LEU A C 1
ATOM 805 O O .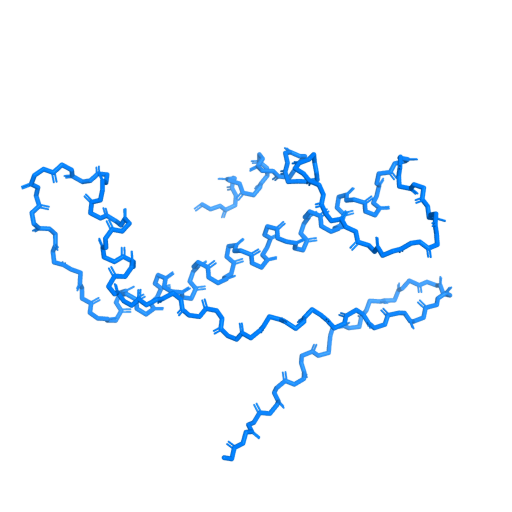 LEU A 1 102 ? -1.465 7.276 -7.122 1.00 91.56 102 LEU A O 1
ATOM 809 N N . LEU A 1 103 ? 0.529 6.374 -6.633 1.00 92.75 103 LEU A N 1
ATOM 810 C CA . LEU A 1 103 ? 0.054 5.515 -5.552 1.00 92.75 103 LEU A CA 1
ATOM 811 C C . LEU A 1 103 ? -0.622 6.325 -4.436 1.00 92.75 103 LEU A C 1
ATOM 813 O O . LEU A 1 103 ? -1.665 5.922 -3.942 1.00 92.75 103 LEU A O 1
ATOM 817 N N . LEU A 1 104 ? -0.055 7.475 -4.062 1.00 91.56 104 LEU A N 1
ATOM 818 C CA . LEU A 1 104 ? -0.614 8.347 -3.026 1.00 91.56 104 LEU A CA 1
ATOM 819 C C . LEU A 1 104 ? -1.850 9.140 -3.480 1.00 91.56 104 LEU A C 1
ATOM 821 O O . LEU A 1 104 ? -2.553 9.657 -2.622 1.00 91.56 104 LEU A O 1
ATOM 825 N N . MET A 1 105 ? -2.103 9.279 -4.786 1.00 93.00 105 MET A N 1
ATOM 826 C CA . MET A 1 105 ? -3.325 9.928 -5.292 1.00 93.00 105 MET A CA 1
ATOM 827 C C . MET A 1 105 ? -4.531 8.986 -5.310 1.00 93.00 105 MET A C 1
ATOM 829 O O . MET A 1 105 ? -5.663 9.461 -5.257 1.00 93.00 105 MET A O 1
ATOM 833 N N . ASP A 1 106 ? -4.290 7.678 -5.414 1.00 89.44 106 ASP A N 1
ATOM 834 C CA . ASP A 1 106 ? -5.346 6.661 -5.421 1.00 89.44 106 ASP A CA 1
ATOM 835 C C . ASP A 1 106 ? -5.875 6.337 -4.010 1.00 89.44 106 ASP A C 1
ATOM 837 O O . ASP A 1 106 ? -6.951 5.747 -3.887 1.00 89.44 106 ASP A O 1
ATOM 841 N N . MET A 1 107 ? -5.125 6.717 -2.969 1.00 81.06 107 MET A N 1
ATOM 842 C CA . MET A 1 107 ? -5.443 6.508 -1.549 1.00 81.06 107 MET A CA 1
ATOM 843 C C . MET A 1 107 ? -6.193 7.690 -0.935 1.00 81.06 107 MET A C 1
ATOM 845 O O . MET A 1 107 ? -7.146 7.435 -0.163 1.00 81.06 107 MET A O 1
#

Organism: Saccharomyces pastorianus (NCBI:txid27292)

InterPro domains:
  IPR009072 Histone-fold [G3DSA:1.10.20.10] (28-107)
  IPR018552 Centromere protein X [PF09415] (31-107)

Sequence (107 aa):
MYIQNDVRTQINAGRKRETISVCMDEMMLSKEAIIEILSQNNGSKNIKIADEVILMIQKYLDIFIEEAALRSLQSHKDSPEAHDDGGPFELSHLDLERIVGLLLMDM

pLDDT: mean 73.24, std 21.25, range [32.72, 94.19]

Radius of gyration: 17.95 Å; chains: 1; bounding box: 35×41×51 Å

Foldseek 3Di:
DDDDDDDDDDDDDPDDDDPPPPPPDLPQDDLVRVLVVVVVPVPPDPDDDDPVVSVVVSVVVVVLVVCLVVQLVVQLVPDPPNDPPVDDDDRDVVSSVVCVVVSVVVD

Secondary structure (DSSP, 8-state):
-------------SS---------------HHHHHHHHHHTSTT------HHHHHHHHHHHHHHHHHHHHHHHHHHHH-TT----SS-----HHHHHHHHHHHHHH-